Protein AF-A0A6M3MG87-F1 (afdb_monomer_lite)

Sequence (59 aa):
MNCRKCGTGSEDLQVTSDKGPQEKGPIELTVKCNKCGVQYTEEIFGEDSVIHQRGGRLQ

Foldseek 3Di:
DADPPPRHDCVQKDWDWPDDPPDQAWIWIWIAGNVPGDIDIDTDHPDPDDPPPDDDDDD

Radius of gyration: 13.05 Å; chains: 1; bounding box: 31×16×32 Å

Structure (mmCIF, N/CA/C/O backbone):
data_AF-A0A6M3MG87-F1
#
_entry.id   AF-A0A6M3MG87-F1
#
loop_
_atom_site.group_PDB
_atom_site.id
_atom_site.type_symbol
_atom_site.label_atom_id
_atom_site.label_alt_id
_atom_site.label_comp_id
_atom_site.label_asym_id
_atom_site.label_entity_id
_atom_site.label_seq_id
_atom_site.pdbx_PDB_ins_code
_atom_site.Cartn_x
_atom_site.Cartn_y
_atom_site.Cartn_z
_atom_site.occupancy
_atom_site.B_iso_or_equiv
_at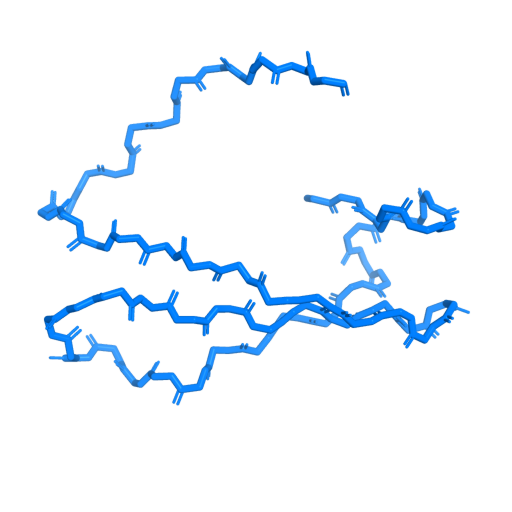om_site.auth_seq_id
_atom_site.auth_comp_id
_atom_site.auth_asym_id
_atom_site.auth_atom_id
_atom_site.pdbx_PDB_model_num
ATOM 1 N N . MET A 1 1 ? -6.281 8.008 -3.561 1.00 68.31 1 MET A N 1
ATOM 2 C CA . MET A 1 1 ? -6.655 6.639 -3.136 1.00 68.31 1 MET A CA 1
ATOM 3 C C . MET A 1 1 ? -7.185 6.689 -1.704 1.00 68.31 1 MET A C 1
ATOM 5 O O . MET A 1 1 ? -6.682 7.509 -0.953 1.00 68.31 1 MET A O 1
ATOM 9 N N . ASN A 1 2 ? -8.175 5.869 -1.329 1.00 81.56 2 ASN A N 1
ATOM 10 C CA . ASN A 1 2 ? -8.738 5.826 0.036 1.00 81.56 2 ASN A CA 1
ATOM 11 C C . ASN A 1 2 ? -8.400 4.489 0.714 1.00 81.56 2 ASN A C 1
ATOM 13 O O . ASN A 1 2 ? -8.219 3.481 0.028 1.00 81.56 2 ASN A O 1
ATOM 17 N N . CYS A 1 3 ? -8.346 4.461 2.048 1.00 83.50 3 CYS A N 1
ATOM 18 C CA . CYS A 1 3 ? -8.103 3.232 2.798 1.00 83.50 3 CYS A CA 1
ATOM 19 C C . CYS A 1 3 ? -9.246 2.233 2.594 1.00 83.50 3 CYS A C 1
ATOM 21 O O . CYS A 1 3 ? -10.380 2.495 2.996 1.00 83.50 3 CYS A O 1
ATOM 23 N N . ARG A 1 4 ? -8.945 1.043 2.064 1.00 80.25 4 ARG A N 1
ATOM 24 C CA . ARG A 1 4 ? -9.958 -0.002 1.825 1.00 80.25 4 ARG A CA 1
ATOM 25 C C . ARG A 1 4 ? -10.609 -0.553 3.099 1.00 80.25 4 ARG A C 1
ATOM 27 O O . ARG A 1 4 ? -11.684 -1.133 3.022 1.00 80.25 4 ARG A O 1
ATOM 34 N N . LYS A 1 5 ? -9.972 -0.400 4.266 1.00 84.94 5 LYS A N 1
ATOM 35 C CA . LYS A 1 5 ? -10.475 -0.961 5.531 1.00 84.94 5 LYS A CA 1
ATOM 36 C C . LYS A 1 5 ? -11.354 0.006 6.319 1.00 84.94 5 LYS A C 1
ATOM 38 O O . LYS A 1 5 ? -12.380 -0.414 6.840 1.00 84.94 5 LYS A O 1
ATOM 43 N N . CYS A 1 6 ? -10.938 1.265 6.449 1.00 85.44 6 CYS A N 1
ATOM 44 C CA . CYS A 1 6 ? -11.627 2.257 7.281 1.00 85.44 6 CYS A CA 1
ATOM 45 C C . CYS A 1 6 ? -12.193 3.443 6.493 1.00 85.44 6 CYS A C 1
ATOM 47 O O . CYS A 1 6 ? -12.796 4.326 7.092 1.00 85.44 6 CYS A O 1
ATOM 49 N N . GLY A 1 7 ? -11.986 3.491 5.174 1.00 85.81 7 GLY A N 1
ATOM 50 C CA . GLY A 1 7 ? -12.506 4.553 4.315 1.00 85.81 7 GLY A CA 1
ATOM 51 C C . GLY A 1 7 ? -11.823 5.909 4.485 1.00 85.81 7 GLY A C 1
ATOM 52 O O . GLY A 1 7 ? -12.260 6.865 3.852 1.00 85.81 7 GLY A O 1
ATOM 53 N N . THR A 1 8 ? -10.769 6.016 5.305 1.00 87.81 8 THR A N 1
ATOM 54 C CA . THR A 1 8 ? -10.064 7.294 5.474 1.00 87.81 8 THR A CA 1
ATOM 55 C C . THR A 1 8 ? -9.407 7.755 4.171 1.00 87.81 8 THR A C 1
ATOM 57 O O . THR A 1 8 ? -9.046 6.934 3.316 1.00 87.81 8 THR A O 1
ATOM 60 N N . GLY A 1 9 ? -9.266 9.070 4.022 1.00 85.62 9 GLY A N 1
ATOM 61 C CA . GLY A 1 9 ? -8.681 9.693 2.840 1.00 85.62 9 GLY A CA 1
ATOM 62 C C . GLY A 1 9 ? -7.186 9.407 2.686 1.00 85.62 9 GLY A C 1
ATOM 63 O O . GLY A 1 9 ? -6.527 8.893 3.591 1.00 85.62 9 GLY A O 1
ATOM 64 N N . SER A 1 10 ? -6.633 9.777 1.529 1.00 80.44 10 SER A N 1
ATOM 65 C CA . SER A 1 10 ? -5.201 9.627 1.222 1.00 80.44 10 SER A CA 1
ATOM 66 C C . SER A 1 10 ? -4.267 10.374 2.172 1.00 80.44 10 SER A C 1
ATOM 68 O O . SER A 1 10 ? -3.101 10.017 2.257 1.00 80.44 10 SER A O 1
ATOM 70 N N . GLU A 1 11 ? -4.760 11.386 2.881 1.00 86.31 11 GLU A N 1
ATOM 71 C CA . GLU A 1 11 ? -4.011 12.125 3.907 1.00 86.31 11 GLU A CA 1
ATOM 72 C C . GLU A 1 11 ? -3.537 11.236 5.070 1.00 86.31 11 GLU A C 1
ATOM 74 O O . GLU A 1 11 ? -2.465 11.457 5.627 1.00 86.31 11 GLU A O 1
ATOM 79 N N . ASP A 1 12 ? -4.280 10.171 5.373 1.00 87.69 12 ASP A N 1
ATOM 80 C CA . ASP A 1 12 ? -3.937 9.168 6.386 1.00 87.69 12 ASP A CA 1
ATOM 81 C C . ASP A 1 12 ? -3.253 7.923 5.782 1.00 87.69 12 ASP A C 1
ATOM 83 O O . ASP A 1 12 ? -3.104 6.902 6.463 1.00 87.69 12 ASP A O 1
ATOM 87 N N . LEU A 1 13 ? -2.869 7.961 4.502 1.00 84.25 13 LEU A N 1
ATOM 88 C CA . LEU A 1 13 ? -2.214 6.855 3.803 1.00 84.25 13 LEU A CA 1
ATOM 89 C C . LEU A 1 13 ? -0.744 7.189 3.548 1.00 84.25 13 LEU A C 1
ATOM 91 O O . LEU A 1 13 ? -0.407 8.168 2.890 1.00 84.25 13 LEU A O 1
ATOM 95 N N . GLN A 1 14 ? 0.140 6.335 4.043 1.00 89.69 14 GLN A N 1
ATOM 96 C CA . GLN A 1 14 ? 1.563 6.365 3.760 1.00 89.69 14 GLN A CA 1
ATOM 97 C C . GLN A 1 14 ? 1.859 5.412 2.602 1.00 89.69 14 GLN A C 1
ATOM 99 O O . GLN A 1 14 ? 1.590 4.218 2.706 1.00 89.69 14 GLN A O 1
ATOM 104 N N . VAL A 1 15 ? 2.411 5.938 1.509 1.00 85.81 15 VAL A N 1
ATOM 105 C CA . VAL A 1 15 ? 2.840 5.147 0.349 1.00 85.81 15 VAL A CA 1
ATOM 106 C C . VAL A 1 15 ? 4.362 5.088 0.332 1.00 85.81 15 VAL A C 1
ATOM 108 O O . VAL A 1 15 ? 5.025 6.123 0.362 1.00 85.81 15 VAL A O 1
ATOM 111 N N . THR A 1 16 ? 4.915 3.884 0.279 1.00 86.25 16 THR A N 1
ATOM 112 C CA . THR A 1 16 ? 6.352 3.622 0.182 1.00 86.25 16 THR A CA 1
ATOM 113 C C . THR A 1 16 ? 6.613 2.711 -1.010 1.00 86.25 16 THR A C 1
ATOM 115 O O . THR A 1 16 ? 6.003 1.651 -1.119 1.00 86.25 16 THR A O 1
ATOM 118 N N . SER A 1 17 ? 7.514 3.122 -1.900 1.00 80.00 17 SER A N 1
ATOM 119 C CA . SER A 1 17 ? 8.021 2.282 -2.990 1.00 80.00 17 SER A CA 1
ATOM 120 C C . SER A 1 17 ? 9.294 1.595 -2.519 1.00 80.00 17 SER A C 1
ATOM 122 O O . SER A 1 17 ? 10.199 2.286 -2.050 1.00 80.00 17 SER A O 1
ATOM 124 N N . ASP A 1 18 ? 9.372 0.272 -2.645 1.00 69.75 18 ASP A N 1
ATOM 125 C CA . ASP A 1 18 ? 10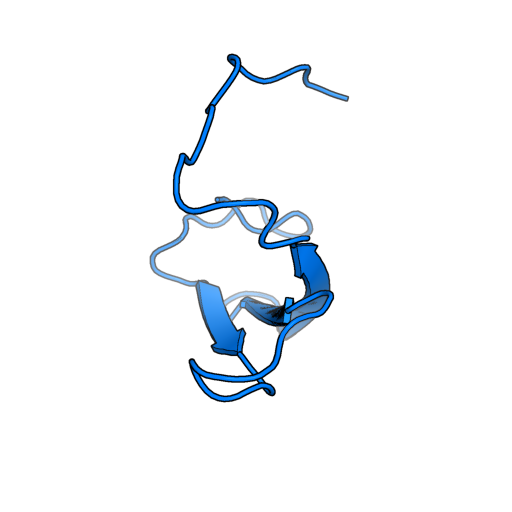.586 -0.478 -2.284 1.00 69.75 18 ASP A CA 1
ATOM 126 C C . ASP A 1 18 ? 11.649 -0.398 -3.397 1.00 69.75 18 ASP A C 1
ATOM 128 O O . ASP A 1 18 ? 12.852 -0.419 -3.141 1.00 69.75 18 ASP A O 1
ATOM 132 N N . LYS A 1 19 ? 11.215 -0.192 -4.650 1.00 64.06 19 LYS A N 1
ATOM 133 C CA . LYS A 1 19 ? 12.112 -0.095 -5.808 1.00 64.06 19 LYS A CA 1
ATOM 134 C C . LYS A 1 19 ? 12.464 1.341 -6.174 1.00 64.06 19 LYS A C 1
ATOM 136 O O . LYS A 1 19 ? 11.600 2.219 -6.255 1.00 64.06 19 LYS A O 1
ATOM 141 N N . GLY A 1 20 ? 13.758 1.559 -6.415 1.00 56.84 20 GLY A N 1
ATOM 142 C CA . GLY A 1 20 ? 14.313 2.822 -6.892 1.00 56.84 20 GLY A CA 1
ATOM 143 C C . GLY A 1 20 ? 13.931 3.125 -8.351 1.00 56.84 20 GLY A C 1
ATOM 144 O O . GLY A 1 20 ? 13.604 2.214 -9.111 1.00 56.84 20 GLY A O 1
ATOM 145 N N . PRO A 1 21 ? 14.017 4.397 -8.779 1.00 55.94 21 PRO A N 1
AT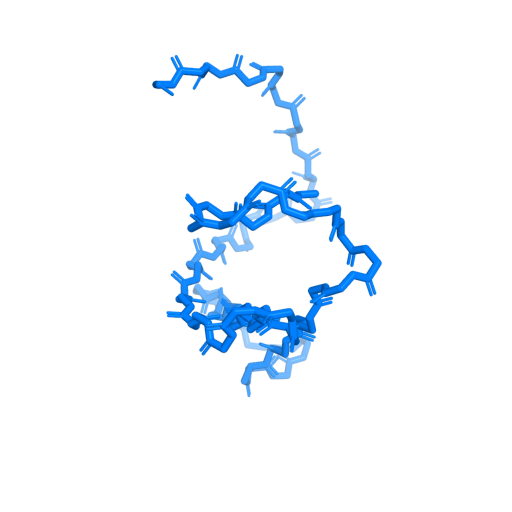OM 146 C CA . PRO A 1 21 ? 13.435 4.920 -10.025 1.00 55.94 21 PRO A CA 1
ATOM 147 C C . PRO A 1 21 ? 14.033 4.384 -11.346 1.00 55.94 21 PRO A C 1
ATOM 149 O O . PRO A 1 21 ? 13.739 4.933 -12.403 1.00 55.94 21 PRO A O 1
ATOM 152 N N . GLN A 1 22 ? 14.888 3.357 -11.320 1.00 58.38 22 GLN A N 1
ATOM 153 C CA . GLN A 1 22 ? 15.650 2.891 -12.489 1.00 58.38 22 GLN A CA 1
ATOM 154 C C . GLN A 1 22 ? 15.488 1.400 -12.816 1.00 58.38 22 GLN A C 1
ATOM 156 O O . GLN A 1 22 ? 16.033 0.942 -13.821 1.00 58.38 22 GLN A O 1
ATOM 161 N N . GLU A 1 23 ? 14.742 0.627 -12.024 1.00 58.28 23 GLU A N 1
ATOM 162 C CA . GLU A 1 23 ? 14.499 -0.775 -12.363 1.00 58.28 23 GLU A CA 1
ATOM 163 C C . GLU A 1 23 ? 13.358 -0.906 -13.379 1.00 58.28 23 GLU A C 1
ATOM 165 O O . GLU A 1 23 ? 12.206 -0.576 -13.100 1.00 58.28 23 GLU A O 1
ATOM 170 N N . LYS A 1 24 ? 13.677 -1.420 -14.572 1.00 62.12 24 LYS A N 1
ATOM 171 C CA . LYS A 1 24 ? 12.670 -1.866 -15.541 1.00 62.12 24 LYS A CA 1
ATOM 172 C C . LYS A 1 24 ? 11.956 -3.096 -14.969 1.00 62.12 24 LYS A C 1
ATOM 174 O O . LYS A 1 24 ? 12.532 -4.180 -14.947 1.00 62.12 24 LYS A O 1
ATOM 179 N N . GLY A 1 25 ? 10.722 -2.932 -14.501 1.00 67.56 25 GLY A N 1
ATOM 180 C CA . GLY A 1 25 ? 9.912 -4.019 -13.949 1.00 67.56 25 GLY A CA 1
ATOM 181 C C . GLY A 1 25 ? 8.678 -3.518 -13.191 1.00 67.56 25 GLY A C 1
ATOM 182 O O . GLY A 1 25 ? 8.457 -2.307 -13.125 1.00 67.56 25 GLY A O 1
ATOM 183 N N . PRO A 1 26 ? 7.860 -4.427 -12.628 1.00 68.25 26 PRO A N 1
ATOM 184 C CA . PRO A 1 26 ? 6.786 -4.041 -11.720 1.00 68.25 26 PRO A CA 1
ATOM 185 C C . PRO A 1 26 ? 7.377 -3.299 -10.515 1.00 68.25 26 PRO A C 1
ATOM 187 O O . PRO A 1 26 ? 8.311 -3.780 -9.865 1.00 68.25 26 PRO A O 1
ATOM 190 N N . ILE A 1 27 ? 6.850 -2.105 -10.256 1.00 77.12 27 ILE A N 1
ATOM 191 C CA . ILE A 1 27 ? 7.146 -1.316 -9.066 1.00 77.12 27 ILE A CA 1
ATOM 192 C C . ILE A 1 27 ? 6.126 -1.734 -8.010 1.00 77.12 27 ILE A C 1
ATOM 194 O O . ILE A 1 27 ? 4.921 -1.614 -8.217 1.00 77.12 27 ILE A O 1
ATOM 198 N N . GLU A 1 28 ? 6.606 -2.232 -6.878 1.00 81.62 28 GLU A N 1
ATOM 199 C CA . GLU A 1 28 ? 5.745 -2.551 -5.747 1.00 81.62 28 GLU A CA 1
ATOM 200 C C . GLU A 1 28 ? 5.586 -1.310 -4.861 1.00 81.62 28 GLU A C 1
ATOM 202 O O . GLU A 1 28 ? 6.554 -0.778 -4.308 1.00 81.62 28 GLU A O 1
ATOM 207 N N . LEU A 1 29 ? 4.350 -0.834 -4.744 1.00 83.38 29 LEU A N 1
ATOM 208 C CA . LEU A 1 29 ? 3.949 0.237 -3.848 1.00 83.38 29 LEU A CA 1
ATOM 209 C C . LEU A 1 29 ? 3.307 -0.372 -2.610 1.00 83.38 29 LEU A C 1
ATOM 211 O O . LEU A 1 29 ? 2.211 -0.921 -2.662 1.00 83.38 29 LEU A O 1
ATOM 215 N N . THR A 1 30 ? 3.959 -0.226 -1.467 1.00 86.69 30 THR A N 1
ATOM 216 C CA . THR A 1 30 ? 3.343 -0.527 -0.180 1.00 86.69 30 THR A CA 1
ATOM 217 C C . THR A 1 30 ? 2.537 0.676 0.282 1.00 86.69 30 THR A C 1
ATOM 219 O O . THR A 1 30 ? 3.060 1.780 0.411 1.00 86.69 30 THR A O 1
ATOM 222 N N . VAL A 1 31 ? 1.263 0.462 0.581 1.00 88.00 31 VAL A N 1
ATOM 223 C CA . VAL A 1 31 ? 0.368 1.472 1.129 1.00 88.00 31 VAL A CA 1
ATOM 224 C C . VAL A 1 31 ? -0.050 1.056 2.527 1.00 88.00 31 VAL A C 1
ATOM 226 O O . VAL A 1 31 ? -0.648 0.001 2.727 1.00 88.00 31 VAL A O 1
ATOM 229 N N . LYS A 1 32 ? 0.213 1.920 3.502 1.00 89.00 32 LYS A N 1
ATOM 230 C CA . LYS A 1 32 ? -0.166 1.747 4.898 1.00 89.00 32 LYS A CA 1
ATOM 231 C C . LYS A 1 32 ? -1.126 2.840 5.341 1.00 89.00 32 LYS A C 1
ATOM 233 O O . LYS A 1 32 ? -0.862 4.022 5.170 1.00 89.00 32 LYS A O 1
ATOM 238 N N . CYS A 1 33 ? -2.229 2.460 5.969 1.00 91.31 33 CYS A N 1
ATOM 239 C CA . CYS A 1 33 ? -3.139 3.401 6.601 1.00 91.31 33 CYS A CA 1
ATOM 240 C C . CYS A 1 33 ? -2.726 3.678 8.046 1.00 91.31 33 CYS A C 1
ATOM 242 O O . CYS A 1 33 ? -2.710 2.770 8.874 1.00 91.31 33 CYS A O 1
ATOM 244 N N . ASN A 1 34 ? -2.487 4.943 8.377 1.00 87.94 34 ASN A N 1
ATOM 245 C CA . ASN A 1 34 ? -2.130 5.374 9.727 1.00 87.94 34 ASN A CA 1
ATOM 246 C C . ASN A 1 34 ? -3.321 5.346 10.698 1.00 87.94 34 ASN A C 1
ATOM 248 O O . ASN A 1 34 ? -3.125 5.170 11.897 1.00 87.94 34 ASN A O 1
ATOM 252 N N . LYS A 1 35 ? -4.559 5.448 10.195 1.00 87.81 35 LYS A N 1
ATOM 253 C CA . LYS A 1 35 ? -5.778 5.386 11.023 1.00 87.81 35 LYS A CA 1
ATOM 254 C C . LYS A 1 35 ? -6.089 3.995 11.554 1.00 87.81 35 LYS A C 1
ATOM 256 O O . LYS A 1 35 ? -6.410 3.847 12.726 1.00 87.81 35 LYS A O 1
ATOM 261 N N . CYS A 1 36 ? -6.085 2.988 10.683 1.00 88.44 36 CYS A N 1
ATOM 262 C CA . CYS A 1 36 ? -6.498 1.628 11.046 1.00 88.44 36 CYS A CA 1
ATOM 263 C C . CYS A 1 36 ? -5.356 0.609 11.004 1.00 88.44 36 CYS A C 1
ATOM 265 O O . CYS A 1 36 ? -5.592 -0.566 11.264 1.00 88.44 36 CYS A O 1
ATOM 267 N N . GLY A 1 37 ? -4.147 1.028 10.625 1.00 87.94 37 GLY A N 1
ATOM 268 C CA . GLY A 1 37 ? -2.959 0.177 10.566 1.00 87.94 37 GLY A CA 1
ATOM 269 C C . GLY A 1 37 ? -2.944 -0.839 9.424 1.00 87.94 37 GLY A C 1
ATOM 270 O O . GLY A 1 37 ? -2.010 -1.632 9.353 1.00 87.94 37 GLY A O 1
ATOM 271 N N . VAL A 1 38 ? -3.951 -0.849 8.538 1.00 90.31 38 VAL A N 1
ATOM 272 C CA . VAL A 1 38 ? -3.982 -1.801 7.418 1.00 90.31 38 VAL A CA 1
ATOM 273 C C . VAL A 1 38 ? -2.869 -1.468 6.431 1.00 90.31 38 VAL A C 1
ATOM 275 O O . VAL A 1 38 ? -2.656 -0.297 6.122 1.00 90.31 38 VAL A O 1
ATOM 278 N N . GLN A 1 39 ? -2.194 -2.492 5.922 1.00 87.12 39 GLN A N 1
ATOM 279 C CA . GLN A 1 39 ? -1.167 -2.361 4.899 1.00 87.12 39 GLN A CA 1
ATOM 280 C C . GLN A 1 39 ? -1.502 -3.279 3.724 1.00 87.12 39 GLN A C 1
ATOM 282 O O . GLN A 1 39 ? -1.941 -4.409 3.934 1.00 87.12 39 GLN A O 1
ATOM 287 N N . TYR A 1 40 ? -1.327 -2.785 2.504 1.00 85.62 40 TYR A N 1
ATOM 288 C CA . TYR A 1 40 ? -1.493 -3.546 1.269 1.00 85.62 40 TYR A CA 1
ATOM 289 C C . TYR A 1 40 ? -0.442 -3.127 0.245 1.00 85.62 40 TYR A C 1
ATOM 291 O O . TYR A 1 40 ? -0.009 -1.979 0.234 1.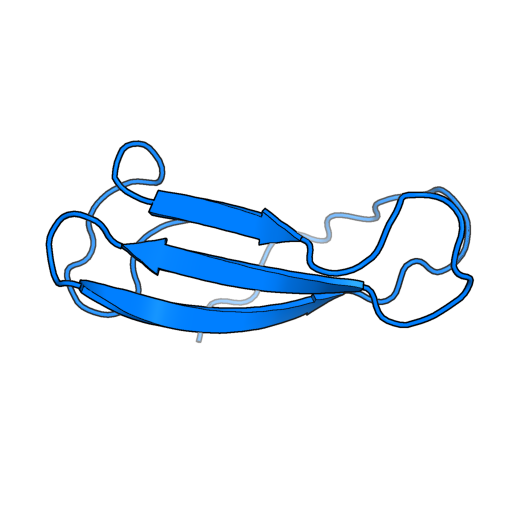00 85.62 40 TYR A O 1
ATOM 299 N N . THR A 1 41 ? -0.024 -4.066 -0.595 1.00 84.56 41 THR A N 1
ATOM 300 C CA . THR A 1 41 ? 0.916 -3.838 -1.693 1.00 84.56 41 THR A CA 1
ATOM 301 C C . THR A 1 41 ? 0.163 -3.755 -3.017 1.00 84.56 41 THR A C 1
ATOM 303 O O . THR A 1 41 ? -0.785 -4.504 -3.255 1.00 84.56 41 THR A O 1
ATOM 306 N N . GLU A 1 42 ? 0.555 -2.810 -3.864 1.00 80.94 42 GLU A N 1
ATOM 307 C CA . GLU A 1 42 ? 0.055 -2.648 -5.226 1.00 80.94 42 GLU A CA 1
ATOM 308 C C . GLU A 1 42 ? 1.234 -2.715 -6.196 1.00 80.94 42 GLU A C 1
ATOM 310 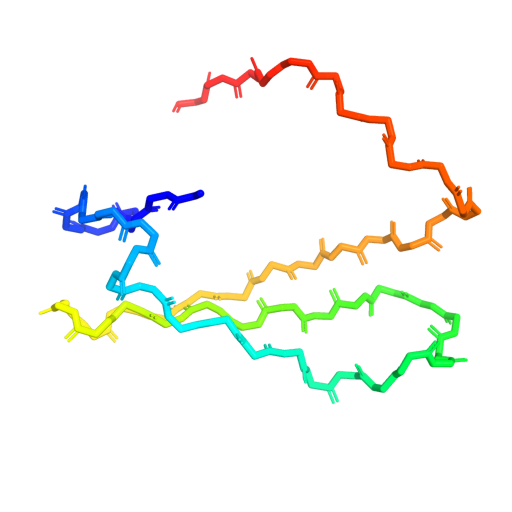O O . GLU A 1 42 ? 2.190 -1.953 -6.083 1.00 80.94 42 GLU A O 1
ATOM 315 N N . GLU A 1 43 ? 1.163 -3.626 -7.160 1.00 80.69 43 GLU A N 1
ATOM 316 C CA . GLU A 1 43 ? 2.142 -3.721 -8.238 1.00 80.69 43 GLU A CA 1
ATOM 317 C C . GLU A 1 43 ? 1.700 -2.825 -9.397 1.00 80.69 43 GLU A C 1
ATOM 319 O O . GLU A 1 43 ? 0.633 -3.014 -9.986 1.00 80.69 43 GLU A O 1
ATOM 324 N N . ILE A 1 44 ? 2.526 -1.841 -9.738 1.00 74.88 44 ILE A N 1
ATOM 325 C CA . ILE A 1 44 ? 2.343 -0.993 -10.915 1.00 74.88 44 ILE A CA 1
ATOM 326 C C . ILE A 1 44 ? 3.407 -1.339 -11.956 1.00 74.88 44 ILE A C 1
ATOM 328 O O . ILE A 1 44 ? 4.608 -1.205 -11.729 1.00 74.88 44 ILE A O 1
ATOM 332 N N . PHE A 1 45 ? 2.963 -1.784 -13.129 1.00 68.31 45 PHE A N 1
ATOM 333 C CA . PHE A 1 45 ? 3.838 -2.027 -14.271 1.00 68.31 45 PHE A CA 1
ATOM 334 C C . PHE A 1 45 ? 4.135 -0.693 -14.959 1.00 68.31 45 PHE A C 1
ATOM 336 O O . PHE A 1 45 ? 3.247 -0.074 -15.545 1.00 68.31 45 PHE A O 1
ATOM 343 N N . GLY A 1 46 ? 5.383 -0.233 -14.868 1.00 61.59 46 GLY A N 1
ATOM 344 C CA . GLY A 1 46 ? 5.865 0.922 -15.623 1.00 61.59 46 GLY A CA 1
ATOM 345 C C . GLY A 1 46 ? 6.141 0.544 -17.078 1.00 61.59 46 GLY A C 1
ATOM 346 O O . GLY A 1 46 ? 7.297 0.363 -17.451 1.00 61.59 46 GLY A O 1
ATOM 347 N N . GLU A 1 47 ? 5.100 0.388 -17.894 1.00 49.56 47 GLU A N 1
ATOM 348 C CA . GLU A 1 47 ? 5.249 0.260 -19.347 1.00 49.56 47 GLU A CA 1
ATOM 349 C C . GLU A 1 47 ? 5.317 1.672 -19.960 1.00 49.56 47 GLU A C 1
ATOM 351 O O . GLU A 1 47 ? 4.366 2.441 -19.866 1.00 49.56 47 GLU A O 1
ATOM 356 N N . ASP A 1 48 ? 6.492 2.035 -20.486 1.00 49.81 48 ASP A N 1
ATOM 357 C CA . ASP A 1 48 ? 6.778 3.199 -21.344 1.00 49.81 48 ASP A CA 1
ATOM 358 C C . ASP A 1 48 ? 6.044 4.519 -21.000 1.00 49.81 48 ASP A C 1
ATOM 360 O O . ASP A 1 48 ? 5.061 4.882 -21.629 1.00 49.81 48 ASP A O 1
ATOM 364 N N . SER A 1 49 ? 6.534 5.263 -20.000 1.00 43.69 49 SER A N 1
ATOM 365 C CA . SER A 1 49 ? 6.429 6.737 -19.854 1.00 43.69 49 SER A CA 1
ATOM 366 C C . SER A 1 49 ? 5.099 7.471 -20.175 1.00 43.69 49 SER A C 1
ATOM 368 O O . SER A 1 49 ? 5.117 8.686 -20.369 1.00 43.69 49 SER A O 1
ATOM 370 N N . VAL A 1 50 ? 3.935 6.812 -20.185 1.00 49.81 50 VAL A N 1
ATOM 371 C CA . VAL A 1 50 ? 2.611 7.428 -20.378 1.00 49.81 50 VAL A CA 1
ATOM 372 C C . VAL A 1 50 ? 1.623 6.791 -19.404 1.00 49.81 50 VAL A C 1
ATOM 374 O O . VAL A 1 50 ? 1.114 5.694 -19.617 1.00 49.81 50 VAL A O 1
ATOM 377 N N . ILE A 1 51 ? 1.302 7.503 -18.323 1.00 52.25 51 ILE A N 1
ATOM 378 C CA . ILE A 1 51 ? 0.258 7.087 -17.379 1.00 52.25 51 ILE A CA 1
ATOM 379 C C . ILE A 1 51 ? -1.115 7.292 -18.052 1.00 52.25 51 ILE A C 1
ATOM 381 O O . ILE A 1 51 ? -1.714 8.362 -17.954 1.00 52.25 51 ILE A O 1
ATOM 385 N N . HIS A 1 52 ? -1.638 6.275 -18.744 1.00 45.88 52 HIS A N 1
ATOM 386 C CA . HIS A 1 52 ? -3.012 6.267 -19.262 1.00 45.88 52 HIS A CA 1
ATOM 387 C C . HIS A 1 52 ? -4.005 5.974 -18.115 1.00 45.88 52 HIS A C 1
ATOM 389 O O . HIS A 1 52 ? -4.378 4.828 -17.867 1.00 45.88 52 HIS A O 1
ATOM 395 N N . GLN A 1 53 ? -4.468 7.006 -17.396 1.00 49.28 53 GLN A N 1
ATOM 396 C CA . GLN A 1 53 ? -5.595 6.872 -16.460 1.00 49.28 53 GLN A CA 1
ATOM 397 C C . GLN A 1 53 ? -6.913 6.748 -17.237 1.00 49.28 53 GLN A C 1
ATOM 399 O O . GLN A 1 53 ? -7.598 7.734 -17.509 1.00 49.28 53 GLN A O 1
ATOM 404 N N . ARG A 1 54 ? -7.295 5.522 -17.608 1.00 53.88 54 ARG A N 1
ATOM 405 C CA . ARG A 1 54 ? -8.672 5.245 -18.028 1.00 53.88 54 ARG A CA 1
ATOM 406 C C . ARG A 1 54 ? -9.547 5.230 -16.773 1.00 53.88 54 ARG A C 1
ATOM 408 O O . ARG A 1 54 ? -9.271 4.471 -15.848 1.00 53.88 54 ARG A O 1
ATOM 415 N N . GLY A 1 55 ? -10.555 6.106 -16.745 1.00 58.56 55 GLY A N 1
ATOM 416 C CA . GLY A 1 55 ? -11.504 6.268 -15.640 1.00 58.56 55 GLY A CA 1
ATOM 417 C C . GLY A 1 55 ? -11.973 4.928 -15.070 1.00 58.56 55 GLY A C 1
ATOM 418 O O . GLY A 1 55 ? -12.289 3.999 -15.815 1.00 58.56 55 GLY A O 1
ATOM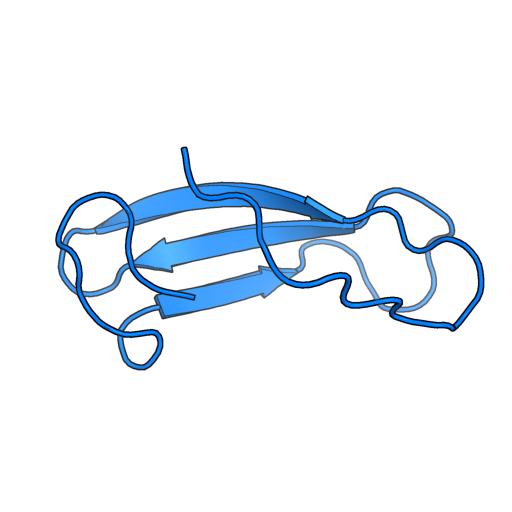 419 N N . GLY A 1 56 ? -11.932 4.842 -13.740 1.00 56.69 56 GLY A N 1
ATOM 420 C CA . GLY A 1 56 ? -11.996 3.598 -12.987 1.00 56.69 56 GLY A CA 1
ATOM 421 C C . GLY A 1 56 ? -13.250 2.763 -13.227 1.00 56.69 56 GLY A C 1
ATOM 422 O O . GLY A 1 56 ? -14.349 3.273 -13.441 1.00 56.69 56 GLY A O 1
ATOM 423 N N . ARG A 1 57 ? -13.074 1.447 -13.105 1.00 55.97 57 ARG A N 1
ATOM 424 C CA . ARG A 1 57 ? -14.175 0.514 -12.891 1.00 55.97 57 ARG A CA 1
ATOM 425 C C . ARG A 1 57 ? -14.170 0.119 -11.418 1.00 55.97 57 ARG A C 1
ATOM 427 O O . ARG A 1 57 ? -13.304 -0.633 -10.983 1.00 55.97 57 ARG A O 1
ATOM 434 N N . LEU A 1 58 ? -15.113 0.696 -10.673 1.00 49.91 58 LEU A N 1
ATOM 435 C CA . LEU A 1 58 ? -15.450 0.294 -9.309 1.00 49.91 58 LEU A CA 1
ATOM 436 C C . LEU A 1 58 ? -15.842 -1.195 -9.298 1.00 49.91 58 LEU A C 1
ATOM 438 O O . LEU A 1 58 ? -16.711 -1.605 -10.074 1.00 49.91 58 LEU A O 1
ATOM 442 N N . GLN A 1 59 ? -15.168 -1.967 -8.442 1.00 42.06 59 GLN A N 1
ATOM 443 C CA . GLN A 1 59 ? -15.723 -3.158 -7.793 1.00 42.06 59 GLN A CA 1
ATOM 444 C C . GLN A 1 59 ? -16.319 -2.732 -6.455 1.00 42.06 59 GLN A C 1
ATOM 446 O O . GLN A 1 59 ? -15.719 -1.828 -5.825 1.00 42.06 59 GLN A O 1
#

pLDDT: mean 72.97, std 15.18, range [42.06, 91.31]

Organism: NCBI:txid1070528

Secondary structure (DSSP, 8-state):
---TTT---GGGEEEEESS-TT--SEEEEEEEETTT--EEEEEEE--TT----------